Protein AF-A0A6N8UWG2-F1 (afdb_monomer_lite)

Structure (mmCIF, N/CA/C/O backbone):
data_AF-A0A6N8UWG2-F1
#
_entry.id   AF-A0A6N8UWG2-F1
#
loop_
_atom_site.group_PDB
_atom_site.id
_atom_site.type_symbol
_atom_site.label_atom_id
_atom_site.label_alt_id
_atom_site.label_comp_id
_atom_site.label_asym_id
_atom_site.label_entity_id
_atom_site.label_seq_id
_atom_site.pdbx_PDB_ins_code
_atom_site.Cartn_x
_atom_site.Cartn_y
_atom_site.Cartn_z
_atom_site.occupancy
_atom_site.B_iso_or_equiv
_atom_site.auth_seq_id
_atom_site.auth_comp_id
_atom_site.auth_asym_id
_atom_site.auth_atom_id
_atom_site.pdbx_PDB_model_num
ATOM 1 N N . MET A 1 1 ? 27.890 -13.749 -8.553 1.00 45.84 1 MET A N 1
ATOM 2 C CA . MET A 1 1 ? 27.334 -12.638 -9.347 1.00 45.84 1 MET A CA 1
ATOM 3 C C . MET A 1 1 ? 26.057 -12.254 -8.640 1.00 45.84 1 MET A C 1
ATOM 5 O O . MET A 1 1 ? 25.013 -12.840 -8.893 1.00 45.84 1 MET A O 1
ATOM 9 N N . ASP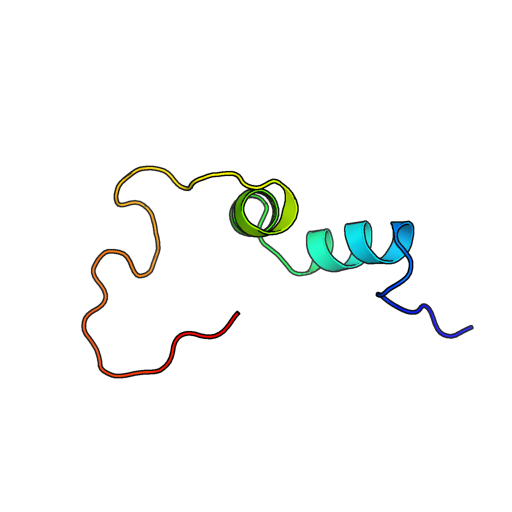 A 1 2 ? 26.209 -11.422 -7.620 1.00 62.06 2 ASP A N 1
ATOM 10 C CA . ASP A 1 2 ? 25.148 -11.006 -6.714 1.00 62.06 2 ASP A CA 1
ATOM 11 C C . ASP A 1 2 ? 24.208 -10.074 -7.474 1.00 62.06 2 ASP A C 1
ATOM 13 O O . ASP A 1 2 ? 24.563 -8.945 -7.794 1.00 62.06 2 ASP A O 1
ATOM 17 N N . HIS A 1 3 ? 23.047 -10.599 -7.852 1.00 58.97 3 HIS A N 1
ATOM 18 C CA . HIS A 1 3 ? 22.001 -9.832 -8.510 1.00 58.97 3 HIS A CA 1
ATOM 19 C C . HIS A 1 3 ? 21.400 -8.887 -7.459 1.00 58.97 3 HIS A C 1
ATOM 21 O O . HIS A 1 3 ? 20.721 -9.338 -6.531 1.00 58.97 3 HIS A O 1
ATOM 27 N N . ASP A 1 4 ? 21.740 -7.598 -7.533 1.00 70.94 4 ASP A N 1
ATOM 28 C CA . ASP A 1 4 ? 21.273 -6.585 -6.590 1.00 70.94 4 ASP A CA 1
ATOM 29 C C . ASP A 1 4 ? 19.907 -6.076 -7.051 1.00 70.94 4 ASP A C 1
ATOM 31 O O . ASP A 1 4 ? 19.751 -5.502 -8.123 1.00 70.94 4 ASP A O 1
ATOM 35 N N . TRP A 1 5 ? 18.884 -6.240 -6.217 1.00 72.31 5 TRP A N 1
ATOM 36 C CA . TRP A 1 5 ? 17.511 -5.819 -6.531 1.00 72.31 5 TRP A CA 1
ATOM 37 C C . TRP A 1 5 ? 17.359 -4.296 -6.736 1.00 72.31 5 TRP A C 1
ATOM 39 O O . TRP A 1 5 ? 16.261 -3.816 -7.036 1.00 72.31 5 TRP A O 1
ATOM 49 N N . LYS A 1 6 ? 18.422 -3.511 -6.516 1.00 76.12 6 LYS A N 1
ATOM 50 C CA . LYS A 1 6 ? 18.433 -2.060 -6.727 1.00 76.12 6 LYS A CA 1
ATOM 51 C C . LYS A 1 6 ? 18.731 -1.676 -8.172 1.00 76.12 6 LYS A C 1
ATOM 53 O O . LYS A 1 6 ? 18.401 -0.548 -8.542 1.00 76.12 6 LYS A O 1
ATOM 58 N N . ASP A 1 7 ? 19.292 -2.574 -8.977 1.00 82.00 7 ASP A N 1
ATOM 59 C CA . ASP A 1 7 ? 19.439 -2.344 -10.410 1.00 82.00 7 ASP A CA 1
ATOM 60 C C . ASP A 1 7 ? 18.058 -2.249 -11.068 1.00 82.00 7 ASP A C 1
ATOM 62 O O . ASP A 1 7 ? 17.147 -3.011 -10.762 1.00 82.00 7 ASP A O 1
ATOM 66 N N . ALA A 1 8 ? 17.858 -1.273 -11.957 1.00 71.56 8 ALA A N 1
ATOM 67 C CA . ALA A 1 8 ? 16.514 -0.890 -12.405 1.00 71.56 8 ALA A CA 1
ATOM 68 C C . ALA A 1 8 ? 15.751 -2.013 -13.139 1.00 71.56 8 ALA A C 1
ATOM 70 O O . ALA A 1 8 ? 14.533 -2.121 -12.992 1.00 71.56 8 ALA A O 1
ATOM 71 N N . ALA A 1 9 ? 16.455 -2.839 -13.921 1.00 72.81 9 ALA A N 1
ATOM 72 C CA . ALA A 1 9 ? 15.863 -3.986 -14.612 1.00 72.81 9 ALA A CA 1
ATOM 73 C C . ALA A 1 9 ? 15.500 -5.109 -13.627 1.00 72.81 9 ALA A C 1
ATOM 75 O O . ALA A 1 9 ? 14.395 -5.654 -13.674 1.00 72.81 9 ALA A O 1
ATOM 76 N N . ASP A 1 10 ? 16.397 -5.376 -12.683 1.00 78.12 10 ASP A N 1
ATOM 77 C CA . ASP A 1 10 ? 16.251 -6.433 -11.686 1.00 78.12 10 ASP A CA 1
ATOM 78 C C . ASP A 1 10 ? 15.187 -6.051 -10.651 1.00 78.12 10 ASP A C 1
ATOM 80 O O . ASP A 1 10 ? 14.431 -6.898 -10.183 1.00 78.12 10 ASP A O 1
ATOM 84 N N . GLN A 1 11 ? 15.024 -4.753 -10.385 1.00 88.00 11 GLN A N 1
ATOM 85 C CA . GLN A 1 11 ? 13.995 -4.192 -9.518 1.00 88.00 11 GLN A CA 1
ATOM 86 C C . GLN A 1 11 ? 12.579 -4.444 -10.054 1.00 88.00 11 GLN A C 1
ATOM 88 O O . GLN A 1 11 ? 11.683 -4.782 -9.278 1.00 88.00 11 GLN A O 1
ATOM 93 N N . ASP A 1 12 ? 12.341 -4.269 -11.359 1.00 90.56 12 ASP A N 1
ATOM 94 C CA . ASP A 1 12 ? 11.007 -4.477 -11.936 1.00 90.56 12 ASP A CA 1
ATOM 95 C C . ASP A 1 12 ? 10.592 -5.950 -11.867 1.00 90.56 12 ASP A C 1
ATOM 97 O O . ASP A 1 12 ? 9.496 -6.265 -11.395 1.00 90.56 12 ASP A O 1
ATOM 101 N N . ALA A 1 13 ? 11.489 -6.848 -12.282 1.00 91.56 13 ALA A N 1
ATOM 102 C CA . ALA A 1 13 ? 11.273 -8.289 -12.210 1.00 91.56 13 ALA A CA 1
ATOM 103 C C . ALA A 1 13 ? 11.072 -8.748 -10.757 1.00 91.56 13 ALA A C 1
ATOM 105 O O . ALA A 1 13 ? 10.083 -9.420 -10.454 1.00 91.56 13 ALA A O 1
ATOM 106 N N . TYR A 1 14 ? 11.937 -8.289 -9.849 1.00 92.25 14 TYR A N 1
ATOM 107 C CA . TYR A 1 14 ? 11.877 -8.598 -8.423 1.00 92.25 14 TYR A CA 1
ATOM 108 C C . TYR A 1 14 ? 10.521 -8.240 -7.799 1.00 92.25 14 TYR A C 1
ATOM 110 O O . TYR A 1 14 ? 9.920 -9.049 -7.087 1.00 92.25 14 TYR A O 1
ATOM 118 N N . TRP A 1 15 ? 9.995 -7.040 -8.064 1.00 93.50 15 TRP A N 1
ATOM 119 C CA . TRP A 1 15 ? 8.721 -6.621 -7.474 1.00 93.50 15 TRP A CA 1
ATOM 120 C C . TRP A 1 15 ? 7.506 -7.263 -8.136 1.00 93.50 15 TRP A C 1
ATOM 122 O O . TRP A 1 15 ? 6.512 -7.496 -7.450 1.00 93.50 15 TRP A O 1
ATOM 132 N N . ARG A 1 16 ? 7.566 -7.583 -9.431 1.00 94.25 16 ARG A N 1
ATOM 133 C CA . ARG A 1 16 ? 6.479 -8.301 -10.115 1.00 94.25 16 ARG A CA 1
ATOM 134 C C . ARG A 1 16 ? 6.315 -9.737 -9.641 1.00 94.25 16 ARG A C 1
ATOM 136 O O . ARG A 1 16 ? 5.197 -10.236 -9.668 1.00 94.25 16 ARG A O 1
ATOM 143 N N . GLU A 1 17 ? 7.394 -10.386 -9.216 1.00 94.38 17 GLU A N 1
ATOM 144 C CA . GLU A 1 17 ? 7.334 -11.734 -8.645 1.00 94.38 17 GLU A CA 1
ATOM 145 C C . GLU A 1 17 ? 6.750 -11.730 -7.221 1.00 94.38 17 GLU A C 1
ATOM 147 O O . GLU A 1 17 ? 6.042 -12.654 -6.826 1.00 94.38 17 GLU A O 1
ATOM 152 N N . ARG A 1 18 ? 7.016 -10.672 -6.442 1.00 94.62 18 ARG A N 1
ATOM 153 C CA . ARG A 1 18 ? 6.658 -10.597 -5.012 1.00 94.62 18 ARG A CA 1
ATOM 154 C C . ARG A 1 18 ? 5.30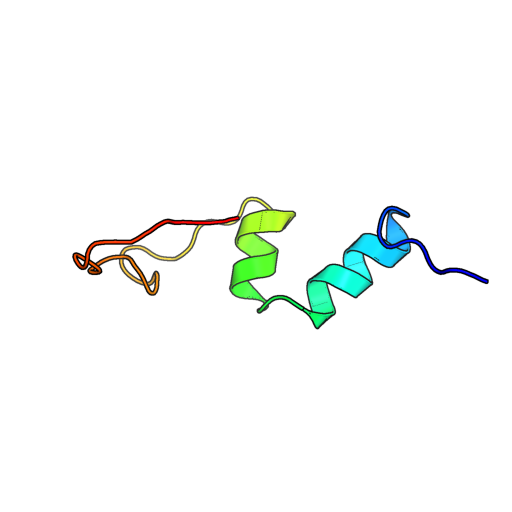3 -9.957 -4.730 1.00 94.62 18 ARG A C 1
ATOM 156 O O . ARG A 1 18 ? 4.718 -10.218 -3.679 1.00 94.62 18 ARG A O 1
ATOM 163 N N . LEU A 1 19 ? 4.831 -9.077 -5.607 1.00 96.12 19 LEU A N 1
ATOM 164 C CA . LEU A 1 19 ? 3.598 -8.321 -5.413 1.00 96.12 19 LEU A CA 1
ATOM 165 C C . LEU A 1 19 ? 2.481 -8.861 -6.301 1.00 96.12 19 LEU A C 1
ATOM 167 O O . LEU A 1 19 ? 2.703 -9.295 -7.428 1.00 96.12 19 LEU A O 1
ATOM 171 N N . SER A 1 20 ? 1.243 -8.748 -5.818 1.00 96.50 20 SER A N 1
ATOM 172 C CA . SER A 1 20 ? 0.085 -8.928 -6.691 1.00 96.50 20 SER A CA 1
ATOM 173 C C . SER A 1 20 ? 0.074 -7.849 -7.782 1.00 96.50 20 SER A C 1
ATOM 175 O O . SER A 1 20 ? 0.610 -6.754 -7.592 1.00 96.50 20 SER A O 1
ATOM 177 N N . ALA A 1 21 ? -0.583 -8.127 -8.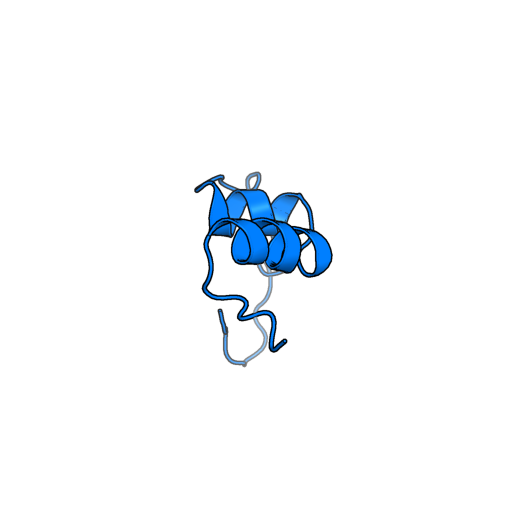911 1.00 96.75 21 ALA A N 1
ATOM 178 C CA . ALA A 1 21 ? -0.692 -7.164 -10.006 1.00 96.75 21 ALA A CA 1
ATOM 179 C C . ALA A 1 21 ? -1.301 -5.819 -9.560 1.00 96.75 21 ALA A C 1
ATOM 181 O O . ALA A 1 21 ? -0.842 -4.764 -9.998 1.00 96.75 21 ALA A O 1
ATOM 182 N N . GLU A 1 22 ? -2.293 -5.853 -8.665 1.00 96.81 22 GLU A N 1
ATOM 183 C CA . GLU A 1 22 ? -2.920 -4.657 -8.094 1.00 96.81 22 GLU A CA 1
ATOM 184 C C . GLU A 1 22 ? -1.948 -3.905 -7.178 1.00 96.81 22 GLU A C 1
ATOM 186 O O . GLU A 1 22 ? -1.713 -2.715 -7.377 1.00 96.81 22 GLU A O 1
ATOM 191 N N . THR A 1 23 ? -1.306 -4.600 -6.233 1.00 97.06 23 THR A N 1
ATOM 192 C CA . THR A 1 23 ? -0.344 -3.982 -5.307 1.00 97.06 23 THR A CA 1
ATOM 193 C C . THR A 1 23 ? 0.833 -3.362 -6.055 1.00 97.06 23 THR A C 1
ATOM 195 O O . THR A 1 23 ? 1.228 -2.244 -5.743 1.00 97.06 23 THR A O 1
ATOM 198 N N . TYR A 1 24 ? 1.361 -4.042 -7.075 1.00 97.19 24 TYR A N 1
ATOM 199 C CA . TYR A 1 24 ? 2.416 -3.511 -7.934 1.00 97.19 24 TYR A CA 1
ATOM 200 C C . TYR A 1 24 ? 1.943 -2.274 -8.713 1.00 97.19 24 TYR A C 1
ATOM 202 O O . TYR A 1 24 ? 2.653 -1.272 -8.766 1.00 97.19 24 TYR A O 1
ATOM 210 N N . ALA A 1 25 ? 0.739 -2.293 -9.294 1.00 97.75 25 ALA A N 1
ATOM 211 C CA . ALA A 1 25 ? 0.207 -1.123 -9.992 1.00 97.75 25 ALA A CA 1
ATOM 212 C C . ALA A 1 25 ? 0.056 0.083 -9.048 1.00 97.75 25 ALA A C 1
ATOM 214 O O . ALA A 1 25 ? 0.415 1.200 -9.417 1.00 97.75 25 ALA A O 1
ATOM 215 N N . ILE A 1 26 ? -0.411 -0.136 -7.821 1.00 97.25 26 ILE A N 1
ATOM 216 C CA . ILE A 1 26 ? -0.577 0.926 -6.823 1.00 97.25 26 ILE A CA 1
ATOM 217 C C . ILE A 1 26 ? 0.786 1.482 -6.390 1.00 97.25 26 ILE A C 1
ATOM 219 O O . ILE A 1 26 ? 1.032 2.680 -6.522 1.00 97.25 26 ILE A O 1
ATOM 223 N N . THR A 1 27 ? 1.709 0.630 -5.936 1.00 95.94 27 THR A N 1
ATOM 224 C CA . THR A 1 27 ? 2.974 1.083 -5.328 1.00 95.94 27 THR A CA 1
ATOM 225 C C . THR A 1 27 ? 4.041 1.489 -6.343 1.00 95.94 27 THR A C 1
ATOM 227 O O . THR A 1 27 ? 4.894 2.318 -6.032 1.00 95.94 27 THR A O 1
ATOM 230 N N . ARG A 1 28 ? 4.019 0.928 -7.560 1.00 95.44 28 ARG A N 1
ATOM 231 C CA . ARG A 1 28 ? 5.052 1.154 -8.592 1.00 95.44 28 ARG A CA 1
ATOM 232 C C . ARG A 1 28 ? 4.567 1.960 -9.789 1.00 95.44 28 ARG A C 1
ATOM 234 O O . ARG A 1 28 ? 5.397 2.479 -10.529 1.00 95.44 28 ARG A O 1
ATOM 241 N N . ARG A 1 29 ? 3.252 2.074 -9.996 1.00 96.62 29 ARG A N 1
ATOM 242 C CA . ARG A 1 29 ? 2.660 2.842 -11.109 1.00 96.62 29 ARG A CA 1
ATOM 243 C C . ARG A 1 29 ? 1.685 3.928 -10.658 1.00 96.62 29 ARG A C 1
ATOM 245 O O . ARG A 1 29 ? 0.975 4.469 -11.499 1.00 96.62 29 ARG A O 1
ATOM 252 N N . ALA A 1 30 ? 1.653 4.238 -9.360 1.00 97.69 30 ALA A N 1
ATOM 253 C CA . ALA A 1 30 ? 0.768 5.244 -8.770 1.00 97.69 30 ALA A CA 1
ATOM 254 C C . ALA A 1 30 ? -0.720 5.038 -9.117 1.00 97.69 30 ALA A C 1
ATOM 256 O O . ALA A 1 30 ? -1.486 5.996 -9.217 1.00 97.69 30 ALA A O 1
ATOM 257 N N . ALA A 1 31 ? -1.136 3.785 -9.324 1.00 98.12 31 ALA A N 1
ATOM 258 C CA . ALA A 1 31 ? -2.545 3.465 -9.486 1.00 98.12 31 ALA A CA 1
ATOM 259 C C . ALA A 1 31 ? -3.296 3.643 -8.158 1.00 98.12 31 ALA A C 1
ATOM 261 O O . ALA A 1 31 ? -2.708 3.697 -7.078 1.00 98.12 31 ALA A O 1
ATOM 262 N N . THR A 1 32 ? -4.620 3.690 -8.236 1.00 98.06 32 THR A N 1
ATOM 263 C CA . THR A 1 32 ? -5.504 3.741 -7.069 1.00 98.06 32 THR A CA 1
ATOM 264 C C . THR A 1 32 ? -6.430 2.533 -7.108 1.00 98.06 32 THR A C 1
ATOM 266 O O . THR A 1 32 ? -6.984 2.218 -8.164 1.00 98.06 32 THR A O 1
ATOM 269 N N . GLU A 1 33 ? -6.580 1.842 -5.977 1.00 97.88 33 GLU A N 1
ATOM 270 C CA . GLU A 1 33 ? -7.576 0.775 -5.839 1.00 97.88 33 GLU A CA 1
ATOM 271 C C . GLU A 1 33 ? -8.999 1.319 -6.026 1.00 97.88 33 GLU A C 1
ATOM 273 O O . GLU A 1 33 ? -9.256 2.523 -5.927 1.00 97.88 33 GLU A O 1
ATOM 278 N N . ARG A 1 34 ? -9.956 0.434 -6.316 1.00 97.94 34 ARG A N 1
ATOM 279 C CA . ARG A 1 34 ? -11.357 0.852 -6.408 1.00 97.94 34 ARG A CA 1
ATOM 280 C C . ARG A 1 34 ? -11.866 1.279 -5.032 1.00 97.94 34 ARG A C 1
ATOM 282 O O . ARG A 1 34 ? -11.411 0.810 -3.992 1.00 97.94 34 ARG A O 1
ATOM 289 N N . ALA A 1 35 ? -12.863 2.159 -5.030 1.00 97.94 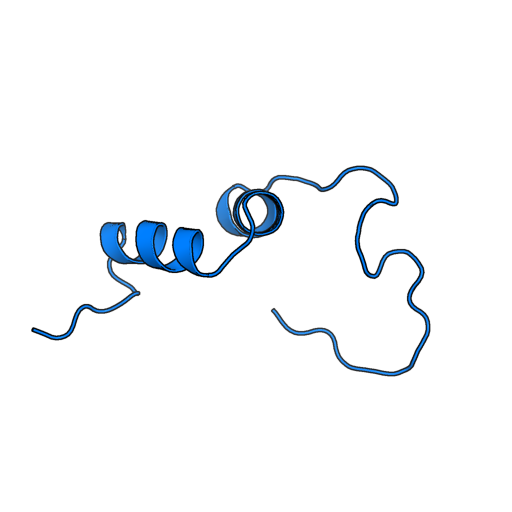35 ALA A N 1
ATOM 290 C CA . ALA A 1 35 ? -13.481 2.603 -3.791 1.00 97.94 35 ALA A CA 1
ATOM 291 C C . ALA A 1 35 ? -13.971 1.399 -2.969 1.00 97.94 35 ALA A C 1
ATOM 293 O O . ALA A 1 35 ? -14.682 0.534 -3.483 1.00 97.94 35 ALA A O 1
ATOM 294 N N . PHE A 1 36 ? -13.587 1.374 -1.692 1.00 96.62 36 PHE A N 1
ATOM 295 C CA . PHE A 1 36 ? -13.979 0.358 -0.714 1.00 96.62 36 PHE A CA 1
ATOM 296 C C . PHE A 1 36 ? -13.540 -1.086 -1.026 1.00 96.62 36 PHE A C 1
ATOM 298 O O . PHE A 1 36 ? -14.075 -2.017 -0.424 1.00 96.62 36 PHE A O 1
ATOM 305 N N . SER A 1 37 ? -12.574 -1.298 -1.932 1.00 96.62 37 SER A N 1
ATOM 306 C CA . SER A 1 37 ? -12.076 -2.645 -2.259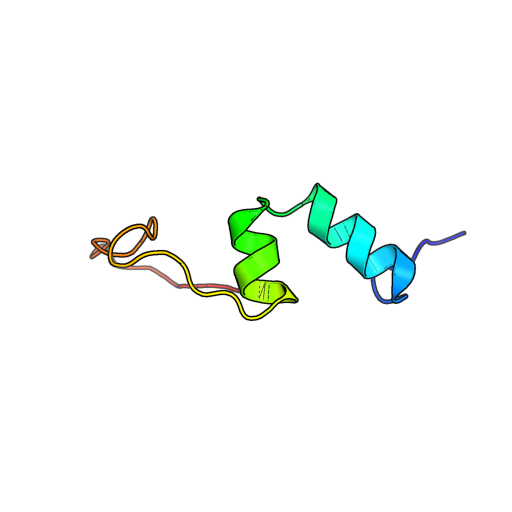 1.00 96.62 37 SER A CA 1
ATOM 307 C C . SER A 1 37 ? -10.862 -3.085 -1.441 1.00 96.62 37 SER A C 1
ATOM 309 O O . SER A 1 37 ? -10.584 -4.282 -1.378 1.00 96.62 37 SER A O 1
ATOM 311 N N . GLY A 1 38 ? -10.139 -2.153 -0.814 1.00 96.00 38 GLY A N 1
ATOM 312 C CA . GLY A 1 38 ? -8.937 -2.466 -0.051 1.00 96.00 38 GLY A CA 1
ATOM 313 C C . GLY A 1 38 ? -9.207 -3.406 1.120 1.00 96.00 38 GLY A C 1
ATOM 314 O O . GLY A 1 38 ? -10.157 -3.221 1.887 1.00 96.00 38 GLY A O 1
ATOM 315 N N . ARG A 1 39 ? -8.317 -4.388 1.320 1.00 95.69 39 ARG A N 1
ATOM 316 C CA . ARG A 1 39 ? -8.397 -5.379 2.415 1.00 95.69 39 ARG A CA 1
ATOM 317 C C . ARG A 1 39 ? -8.613 -4.736 3.788 1.00 95.69 39 ARG A C 1
ATOM 319 O O . ARG A 1 39 ? -9.300 -5.305 4.632 1.00 95.69 39 ARG A O 1
ATOM 326 N N . TYR A 1 40 ? -8.013 -3.569 4.005 1.00 96.81 40 TYR A N 1
ATOM 327 C CA . TYR A 1 40 ? -8.058 -2.851 5.276 1.00 96.81 40 TYR A CA 1
ATOM 328 C C . TYR A 1 40 ? -9.090 -1.718 5.309 1.00 96.81 40 TYR A C 1
ATOM 330 O O . TYR A 1 40 ? -9.177 -1.021 6.314 1.00 96.81 40 TYR A O 1
ATO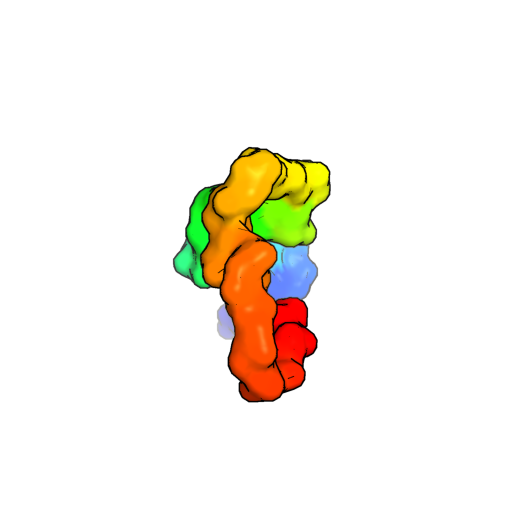M 338 N N . CYS A 1 41 ? -9.923 -1.553 4.273 1.00 97.31 41 CYS A N 1
ATOM 339 C CA . CYS A 1 41 ? -10.905 -0.465 4.201 1.00 97.31 41 CYS A CA 1
ATOM 340 C C . CYS A 1 41 ? -11.889 -0.449 5.389 1.00 97.31 41 CYS A C 1
ATOM 342 O O . CYS A 1 41 ? -12.361 0.615 5.779 1.00 97.31 41 CYS A O 1
ATOM 344 N N . ASN A 1 42 ? -12.186 -1.611 5.981 1.00 97.38 42 ASN A N 1
ATOM 345 C CA . ASN A 1 42 ? -13.073 -1.742 7.144 1.00 97.38 42 ASN A CA 1
ATOM 346 C C . ASN A 1 42 ? -12.364 -2.308 8.389 1.00 97.38 42 ASN A C 1
ATOM 348 O O . ASN A 1 42 ? -13.029 -2.723 9.340 1.00 97.38 42 ASN A O 1
ATOM 352 N N . GLU A 1 43 ? -11.029 -2.358 8.394 1.00 98.00 43 GLU A N 1
ATOM 353 C CA . GLU A 1 43 ? -10.259 -2.891 9.520 1.00 98.00 43 GLU A CA 1
ATOM 354 C C . GLU A 1 43 ? -10.206 -1.877 10.670 1.00 98.00 43 GLU A C 1
ATOM 356 O O . GLU A 1 43 ? -9.930 -0.696 10.469 1.00 98.00 43 GLU A O 1
ATOM 361 N N . LYS A 1 44 ? -10.482 -2.343 11.891 1.00 98.06 44 LYS A N 1
ATOM 362 C CA . LYS A 1 44 ? -10.541 -1.499 13.100 1.00 98.06 44 LYS A CA 1
ATOM 363 C C . LYS A 1 44 ? -9.739 -2.063 14.270 1.00 98.06 44 LYS A C 1
ATOM 365 O O . LYS A 1 44 ? -9.706 -1.452 15.337 1.00 98.06 44 LYS A O 1
ATOM 370 N N . ARG A 1 45 ? -9.130 -3.240 14.114 1.00 98.38 45 ARG A N 1
ATOM 371 C CA . ARG A 1 45 ? -8.301 -3.849 15.157 1.00 98.38 45 ARG A CA 1
ATOM 372 C C . ARG A 1 45 ? -7.023 -3.024 15.377 1.00 98.38 45 ARG A C 1
ATOM 374 O O . ARG A 1 45 ? -6.499 -2.461 14.416 1.00 98.38 45 ARG A O 1
ATOM 381 N N . PRO A 1 46 ? -6.500 -2.955 16.614 1.00 98.38 46 PRO A N 1
ATOM 382 C CA . PRO A 1 46 ? -5.224 -2.298 16.881 1.00 98.38 46 PRO A CA 1
ATOM 383 C C . PRO A 1 46 ? -4.069 -3.040 16.189 1.00 98.38 46 PRO A C 1
ATOM 385 O O . PRO A 1 46 ? -4.041 -4.271 16.167 1.00 98.38 46 PRO A O 1
ATOM 388 N N . GLY A 1 47 ? -3.109 -2.289 15.646 1.00 97.25 47 GLY A N 1
ATOM 389 C CA . GLY A 1 47 ? -1.948 -2.826 14.936 1.00 97.25 47 GLY A CA 1
ATOM 390 C C . GLY A 1 47 ? -1.099 -1.730 14.289 1.00 97.25 47 GLY A C 1
ATOM 391 O O . GLY A 1 47 ? -1.336 -0.543 14.512 1.00 97.25 47 GLY A O 1
ATOM 392 N N . THR A 1 48 ? -0.129 -2.137 13.469 1.00 98.25 48 THR A N 1
ATOM 393 C CA . THR A 1 48 ? 0.793 -1.236 12.760 1.00 98.25 48 THR A CA 1
ATOM 394 C C . THR A 1 48 ? 0.724 -1.500 11.261 1.00 98.25 48 THR A C 1
ATOM 396 O O . THR A 1 48 ? 0.813 -2.649 10.832 1.00 98.25 48 THR A O 1
ATOM 399 N N . TYR A 1 49 ? 0.608 -0.438 10.466 1.00 96.19 49 TYR A N 1
ATOM 400 C CA . TYR A 1 49 ? 0.717 -0.508 9.011 1.00 96.19 49 TYR A CA 1
ATOM 401 C C . TYR A 1 49 ? 2.177 -0.342 8.596 1.00 96.19 49 TYR A C 1
ATOM 403 O O . TYR A 1 49 ? 2.855 0.574 9.059 1.00 96.19 49 TYR A O 1
ATOM 411 N N . VAL A 1 50 ? 2.648 -1.234 7.728 1.00 96.69 50 VAL A N 1
ATOM 412 C CA . VAL A 1 50 ? 4.009 -1.218 7.184 1.00 96.69 50 VAL A CA 1
ATOM 413 C C . VAL A 1 50 ? 3.952 -1.196 5.662 1.00 96.69 50 VAL A C 1
ATOM 415 O O . VAL A 1 50 ? 3.012 -1.734 5.073 1.00 96.69 50 VAL A O 1
ATOM 418 N N . CYS A 1 51 ? 4.936 -0.523 5.068 1.00 91.81 51 CYS A N 1
ATOM 419 C CA . CYS A 1 51 ? 5.174 -0.506 3.627 1.00 91.81 51 CYS A CA 1
ATOM 420 C C . CYS A 1 51 ? 5.751 -1.853 3.179 1.00 91.81 51 CYS A C 1
ATOM 422 O O . CYS A 1 51 ? 6.649 -2.355 3.897 1.00 91.81 51 CYS A O 1
#

Sequence (51 aa):
MDHDWKDAADQDAYWRERLSAETYAITRRAATERAFSGRYCNEKRPGTYVC

Radius of gyration: 14.4 Å; chains: 1; bounding box: 41×18×32 Å

Foldseek 3Di:
DDDDCPPPVNVVVVCPVVDDPVRCCCPPVVDDDPPPPDPCSPPDDDDDDDD

Secondary structure (DSSP, 8-state):
----TTSHHHHHHHHHHHS-HHHHHHHHH---PPTT-STTTT--SS-----

pLDDT: mean 90.79, std 11.81, range [45.84, 98.38]